Protein AF-A0A9J5WBB0-F1 (afdb_monomer)

Secondary structure (DSSP, 8-state):
---SSSSHHHHHHHHHHHHHHHHHHHHHHHHHHHHHHHHHHHHHHHHHHTTS-HHHHHHHHHHHHHHT-SS-EEETTEEEPPSS-HHHHHHHHHHHHHTT---TTSPPPPPPP------HHHHHHHHHHHHHHHHHHTHHHHHHHHHHHHHHHHHHHHHHHHHHHTT-

Structure (mmCIF, N/CA/C/O backbone):
data_AF-A0A9J5WBB0-F1
#
_entry.id   AF-A0A9J5WBB0-F1
#
loop_
_atom_site.group_PDB
_atom_site.id
_atom_site.type_symbol
_atom_site.label_atom_id
_atom_site.label_alt_id
_atom_site.label_comp_id
_atom_site.label_asym_id
_atom_site.label_entity_id
_atom_site.label_seq_id
_atom_site.pdbx_PDB_ins_code
_atom_site.Cartn_x
_atom_site.Cartn_y
_atom_site.Cartn_z
_atom_site.occupancy
_atom_site.B_iso_or_equiv
_atom_site.auth_seq_id
_atom_site.auth_comp_id
_atom_site.auth_asym_id
_atom_site.auth_atom_id
_atom_site.pdbx_PDB_model_num
ATOM 1 N N . MET A 1 1 ? 24.143 -7.084 103.232 1.00 40.78 1 MET A N 1
ATOM 2 C CA . MET A 1 1 ? 24.051 -7.987 102.066 1.00 40.78 1 MET A CA 1
ATOM 3 C C . MET A 1 1 ? 22.614 -8.486 102.048 1.00 40.78 1 MET A C 1
ATOM 5 O O . MET A 1 1 ? 22.311 -9.379 102.814 1.00 40.78 1 MET A O 1
ATOM 9 N N . ALA A 1 2 ? 21.624 -7.736 101.563 1.00 50.38 2 ALA A N 1
ATOM 10 C CA . ALA A 1 2 ? 21.402 -7.183 100.223 1.00 50.38 2 ALA A CA 1
ATOM 11 C C . ALA A 1 2 ? 21.267 -8.284 99.162 1.00 50.38 2 ALA A C 1
ATOM 13 O O . ALA A 1 2 ? 22.219 -9.032 98.970 1.00 50.38 2 ALA A O 1
ATOM 14 N N . TYR A 1 3 ? 20.120 -8.248 98.472 1.00 52.31 3 TYR A N 1
ATOM 15 C CA . TYR A 1 3 ? 19.631 -9.114 97.392 1.00 52.31 3 TYR A CA 1
ATOM 16 C C . TYR A 1 3 ? 18.938 -10.409 97.826 1.00 52.31 3 TYR A C 1
ATOM 18 O O . TYR A 1 3 ? 19.418 -11.065 98.732 1.00 52.31 3 TYR A O 1
ATOM 26 N N . GLU A 1 4 ? 17.849 -10.755 97.121 1.00 50.66 4 GLU A N 1
ATOM 27 C CA . GLU A 1 4 ? 17.021 -11.982 97.226 1.00 50.66 4 GLU A CA 1
ATOM 28 C C . GLU A 1 4 ? 15.660 -11.826 97.949 1.00 50.66 4 GLU A C 1
ATOM 30 O O . GLU A 1 4 ? 15.289 -12.661 98.758 1.00 50.66 4 GLU A O 1
ATOM 35 N N . ASP A 1 5 ? 14.870 -10.788 97.639 1.00 51.25 5 ASP A N 1
ATOM 36 C CA . ASP A 1 5 ? 13.394 -10.882 97.801 1.00 51.25 5 ASP A CA 1
ATOM 37 C C . ASP A 1 5 ? 12.595 -10.057 96.764 1.00 51.25 5 ASP A C 1
ATOM 39 O O . ASP A 1 5 ? 11.374 -9.922 96.820 1.00 51.25 5 ASP A O 1
ATOM 43 N N . SER A 1 6 ? 13.276 -9.514 95.750 1.00 54.47 6 SER A N 1
ATOM 44 C CA . SER A 1 6 ? 12.696 -8.641 94.719 1.00 54.47 6 SER A CA 1
ATOM 45 C C . SER A 1 6 ? 12.310 -9.362 93.418 1.00 54.47 6 SER A C 1
ATOM 47 O O . SER A 1 6 ? 12.006 -8.704 92.435 1.00 54.47 6 SER A O 1
ATOM 49 N N . TYR A 1 7 ? 12.308 -10.701 93.376 1.00 53.53 7 TYR A N 1
ATOM 50 C CA . TYR A 1 7 ? 12.132 -11.466 92.124 1.00 53.53 7 TYR A CA 1
ATOM 51 C C . TYR A 1 7 ? 10.767 -12.154 91.946 1.00 53.53 7 TYR A C 1
ATOM 53 O O . TYR A 1 7 ? 10.497 -12.705 90.878 1.00 53.53 7 TYR A O 1
ATOM 61 N N . SER A 1 8 ? 9.888 -12.143 92.954 1.00 56.94 8 SER A N 1
ATOM 62 C CA . SER A 1 8 ? 8.595 -12.849 92.881 1.00 56.94 8 SER A CA 1
ATOM 63 C C . SER A 1 8 ? 7.512 -12.025 92.172 1.00 56.94 8 SER A C 1
ATOM 65 O O . SER A 1 8 ? 6.864 -12.509 91.243 1.00 56.94 8 SER A O 1
ATOM 67 N N . VAL A 1 9 ? 7.357 -10.751 92.544 1.00 59.22 9 VAL A N 1
ATOM 68 C CA . VAL A 1 9 ? 6.294 -9.870 92.022 1.00 59.22 9 VAL A CA 1
ATOM 69 C C . VAL A 1 9 ? 6.548 -9.486 90.560 1.00 59.22 9 VAL A C 1
ATOM 71 O O . VAL A 1 9 ? 5.626 -9.524 89.744 1.00 59.22 9 VAL A O 1
ATOM 74 N N . ASP A 1 10 ? 7.807 -9.239 90.194 1.00 59.84 10 ASP A N 1
ATOM 75 C CA . ASP A 1 10 ? 8.189 -8.918 88.816 1.00 59.84 10 ASP A CA 1
ATOM 76 C C . ASP A 1 10 ? 7.880 -10.075 87.857 1.00 59.84 10 ASP A C 1
ATOM 78 O O . ASP A 1 10 ? 7.379 -9.856 86.755 1.00 59.84 10 ASP A O 1
ATOM 82 N N . ARG A 1 11 ? 8.069 -11.330 88.284 1.00 64.19 11 ARG A N 1
ATOM 83 C CA . ARG A 1 11 ? 7.803 -12.509 87.445 1.00 64.19 11 ARG A CA 1
ATOM 84 C C . ARG A 1 11 ? 6.317 -12.661 87.107 1.00 64.19 11 ARG A C 1
ATOM 86 O O . ARG A 1 11 ? 5.989 -12.989 85.968 1.00 64.19 11 ARG A O 1
ATOM 93 N N . TYR A 1 12 ? 5.420 -12.376 88.054 1.00 69.88 12 TYR A N 1
ATOM 94 C CA . TYR A 1 12 ? 3.973 -12.373 87.807 1.00 69.88 12 TYR A CA 1
ATOM 95 C C . TYR A 1 12 ? 3.540 -11.227 86.888 1.00 69.88 12 TYR A C 1
ATOM 97 O O . TYR A 1 12 ? 2.692 -11.433 86.019 1.00 69.88 12 TYR A O 1
ATOM 105 N N . ILE A 1 13 ? 4.158 -10.051 87.024 1.00 75.69 13 ILE A N 1
ATOM 106 C CA . ILE A 1 13 ? 3.906 -8.906 86.140 1.00 75.69 13 ILE A CA 1
ATOM 107 C C . ILE A 1 13 ? 4.356 -9.226 84.708 1.00 75.69 13 ILE A C 1
ATOM 109 O O . ILE A 1 13 ? 3.591 -9.014 83.768 1.00 75.69 13 ILE A O 1
ATOM 113 N N . TYR A 1 14 ? 5.537 -9.825 84.520 1.00 73.25 14 TYR A N 1
ATOM 114 C CA . TYR A 1 14 ? 6.003 -10.245 83.193 1.00 73.25 14 TYR A CA 1
ATOM 115 C C . TYR A 1 14 ? 5.107 -11.320 82.560 1.00 73.25 14 TYR A C 1
ATOM 117 O O . TYR A 1 14 ? 4.833 -11.245 81.363 1.00 73.25 14 TYR A O 1
ATOM 125 N N . ILE A 1 15 ? 4.597 -12.282 83.338 1.00 79.62 15 ILE A N 1
ATOM 126 C CA . ILE A 1 15 ? 3.661 -13.307 82.839 1.00 79.62 15 ILE A CA 1
ATOM 127 C C . ILE A 1 15 ? 2.321 -12.677 82.427 1.00 79.62 15 ILE A C 1
ATOM 129 O O . ILE A 1 15 ? 1.797 -13.014 81.366 1.00 79.62 15 ILE A O 1
ATOM 133 N N . LEU A 1 16 ? 1.788 -11.730 83.206 1.00 78.56 16 LEU A N 1
ATOM 134 C CA . LEU A 1 16 ? 0.564 -10.996 82.861 1.00 78.56 16 LEU A CA 1
ATOM 135 C C . LEU A 1 16 ? 0.735 -10.129 81.608 1.00 78.56 16 LEU A C 1
ATOM 137 O O . LEU A 1 16 ? -0.153 -10.109 80.756 1.00 78.56 16 LEU A O 1
ATOM 141 N N . ILE A 1 17 ? 1.879 -9.454 81.458 1.00 79.31 17 ILE A N 1
ATOM 142 C CA . ILE A 1 17 ? 2.190 -8.656 80.264 1.00 79.31 17 ILE A CA 1
ATOM 143 C C . ILE A 1 17 ? 2.332 -9.560 79.034 1.00 79.31 17 ILE A C 1
ATOM 145 O O . ILE A 1 17 ? 1.748 -9.260 77.994 1.00 79.31 17 ILE A O 1
ATOM 149 N N . LEU A 1 18 ? 3.035 -10.692 79.145 1.00 77.94 18 LEU A N 1
ATOM 150 C CA . LEU A 1 18 ? 3.156 -11.673 78.060 1.00 77.94 18 LEU A CA 1
ATOM 151 C C . LEU A 1 18 ? 1.803 -12.295 77.691 1.00 77.94 18 LEU A C 1
ATOM 153 O O . LEU A 1 18 ? 1.522 -12.500 76.507 1.00 77.94 18 LEU A O 1
ATOM 157 N N . TRP A 1 19 ? 0.934 -12.548 78.672 1.00 83.75 19 TRP A N 1
ATOM 158 C CA . TRP A 1 19 ? -0.423 -13.036 78.432 1.00 83.75 19 TRP A CA 1
ATOM 159 C C . TRP A 1 19 ? -1.297 -11.976 77.744 1.00 83.75 19 TRP A C 1
ATOM 161 O O . TRP A 1 19 ? -1.939 -12.267 76.738 1.00 83.75 19 TRP A O 1
ATOM 171 N N . MET A 1 20 ? -1.251 -10.712 78.183 1.00 80.00 20 MET A N 1
ATOM 172 C CA . MET A 1 20 ? -1.960 -9.624 77.495 1.00 80.00 20 MET A CA 1
ATOM 173 C C . MET A 1 20 ? -1.441 -9.388 76.071 1.00 80.00 20 MET A C 1
ATOM 175 O O . MET A 1 20 ? -2.240 -9.166 75.158 1.00 80.00 20 MET A O 1
ATOM 179 N N . GLN A 1 21 ? -0.126 -9.464 75.849 1.00 74.94 21 GLN A N 1
ATOM 180 C CA . GLN A 1 21 ? 0.463 -9.323 74.514 1.00 74.94 21 GLN A CA 1
ATOM 181 C C . GLN A 1 21 ? 0.056 -10.477 73.592 1.00 74.94 21 GLN A C 1
ATOM 183 O O . GLN A 1 21 ? -0.329 -10.235 72.449 1.00 74.94 21 GLN A O 1
ATOM 188 N N . SER A 1 22 ? 0.065 -11.718 74.083 1.00 77.25 22 SER A N 1
ATOM 189 C CA . SER A 1 22 ? -0.345 -12.881 73.286 1.00 77.25 22 SER A CA 1
ATOM 190 C C . SER A 1 22 ? -1.842 -12.874 72.961 1.00 77.25 22 SER A C 1
ATOM 192 O O . SER A 1 22 ? -2.199 -13.122 71.809 1.00 77.25 22 SER A O 1
ATOM 194 N N . VAL A 1 23 ? -2.714 -12.495 73.903 1.00 81.12 23 VAL A N 1
ATOM 195 C CA . VAL A 1 23 ? -4.161 -12.334 73.651 1.00 81.12 23 VAL A CA 1
ATOM 196 C C . VAL A 1 23 ? -4.435 -11.217 72.636 1.00 81.12 23 VAL A C 1
ATOM 198 O O . VAL A 1 23 ? -5.250 -11.395 71.730 1.00 81.12 23 VAL A O 1
ATOM 201 N N . SER A 1 24 ? -3.719 -10.092 72.729 1.00 77.06 24 SER A N 1
ATOM 202 C CA . SER A 1 24 ? -3.836 -8.980 71.774 1.00 77.06 24 SER A CA 1
ATOM 203 C C . SER A 1 24 ? -3.437 -9.392 70.353 1.00 77.06 24 SER A C 1
ATOM 205 O O . SER A 1 24 ? -4.165 -9.120 69.394 1.00 77.06 24 SER A O 1
ATOM 207 N N . VAL A 1 25 ? -2.329 -10.126 70.205 1.00 74.88 25 VAL A N 1
ATOM 208 C CA . VAL A 1 25 ? -1.880 -10.647 68.904 1.00 74.88 25 VAL A CA 1
ATOM 209 C C . VAL A 1 25 ? -2.906 -11.624 68.323 1.00 74.88 25 VAL A C 1
ATOM 211 O O . VAL A 1 25 ? -3.277 -11.494 67.156 1.00 74.88 25 VAL A O 1
ATOM 214 N N . LEU A 1 26 ? -3.438 -12.539 69.137 1.00 75.44 26 LEU A N 1
ATOM 215 C CA . LEU A 1 26 ? -4.462 -13.502 68.717 1.00 75.44 26 LEU A CA 1
ATOM 216 C C . LEU A 1 26 ? -5.740 -12.807 68.230 1.00 75.44 26 LEU A C 1
ATOM 218 O O . LEU A 1 26 ? -6.266 -13.139 67.165 1.00 75.44 26 LEU A O 1
ATOM 222 N N . TYR A 1 27 ? -6.204 -11.794 68.964 1.00 74.62 27 TYR A N 1
ATOM 223 C CA . TYR A 1 27 ? -7.381 -11.017 68.585 1.00 74.62 27 TYR A CA 1
ATOM 224 C C . TYR A 1 27 ? -7.159 -10.240 67.279 1.00 74.62 27 TYR A C 1
ATOM 226 O O . TYR A 1 27 ? -8.028 -10.210 66.403 1.00 74.62 27 TYR A O 1
ATOM 234 N N . CYS A 1 28 ? -5.966 -9.669 67.100 1.00 62.44 28 CYS A N 1
ATOM 235 C CA . CYS A 1 28 ? -5.598 -8.951 65.884 1.00 62.44 28 CYS A CA 1
ATOM 236 C C . CYS A 1 28 ? -5.550 -9.888 64.661 1.00 62.44 28 CYS A C 1
ATOM 238 O O . CYS A 1 28 ? -6.066 -9.544 63.592 1.00 62.44 28 CYS A O 1
ATOM 240 N N . CYS A 1 29 ? -5.028 -11.109 64.825 1.00 61.69 29 CYS A N 1
ATOM 241 C CA . CYS A 1 29 ? -5.006 -12.132 63.776 1.00 61.69 29 CYS A CA 1
ATOM 242 C C . CYS A 1 29 ? -6.417 -12.590 63.368 1.00 61.69 29 CYS A C 1
ATOM 244 O O . CYS A 1 29 ? -6.719 -12.655 62.173 1.00 61.69 29 CYS A O 1
ATOM 246 N N . ILE A 1 30 ? -7.307 -12.846 64.332 1.00 70.62 30 ILE A N 1
ATOM 247 C CA . ILE A 1 30 ? -8.696 -13.258 64.058 1.00 70.62 30 ILE A CA 1
ATOM 248 C C . ILE A 1 30 ? -9.470 -12.129 63.354 1.00 70.62 30 ILE A C 1
ATOM 250 O O . ILE A 1 30 ? -10.163 -12.364 62.359 1.00 70.62 30 ILE A O 1
ATOM 254 N N . ALA A 1 31 ? -9.306 -10.880 63.801 1.00 68.88 31 ALA A N 1
ATOM 255 C CA . ALA A 1 31 ? -9.955 -9.722 63.186 1.00 68.88 31 ALA A CA 1
ATOM 256 C C . ALA A 1 31 ? -9.455 -9.440 61.754 1.00 68.88 31 ALA A C 1
ATOM 258 O O . ALA A 1 31 ? -10.224 -8.982 60.899 1.00 68.88 31 ALA A O 1
ATOM 259 N N . ALA A 1 32 ? -8.177 -9.707 61.469 1.00 64.56 32 ALA A N 1
ATOM 260 C CA . ALA A 1 32 ? -7.624 -9.618 60.119 1.00 64.56 32 ALA A CA 1
ATOM 261 C C . ALA A 1 32 ? -8.199 -10.710 59.199 1.00 64.56 32 ALA A C 1
ATOM 263 O O . ALA A 1 32 ? -8.622 -10.405 58.080 1.00 64.56 32 ALA A O 1
ATOM 264 N N . ALA A 1 33 ? -8.303 -11.952 59.684 1.00 63.78 33 ALA A N 1
ATOM 265 C CA . ALA A 1 33 ? -8.882 -13.066 58.934 1.00 63.78 33 ALA A CA 1
ATOM 266 C C . ALA A 1 33 ? -10.356 -12.818 58.556 1.00 63.78 33 ALA A C 1
ATOM 268 O O . ALA A 1 33 ? -10.730 -12.984 57.392 1.00 63.78 33 ALA A O 1
ATOM 269 N N . GLY A 1 34 ? -11.178 -12.320 59.489 1.00 64.44 34 GLY A N 1
ATOM 270 C CA . GLY A 1 34 ? -12.586 -11.991 59.222 1.00 64.44 34 GLY A CA 1
ATOM 271 C C . GLY A 1 34 ? -12.769 -10.900 58.155 1.00 64.44 34 GLY A C 1
ATOM 272 O O . GLY A 1 34 ? -13.637 -11.008 57.284 1.00 64.44 34 GLY A O 1
ATOM 273 N N . ARG A 1 35 ? -11.903 -9.874 58.148 1.00 63.41 35 ARG A N 1
ATOM 274 C CA . ARG A 1 35 ? -11.907 -8.821 57.112 1.00 63.41 35 ARG A CA 1
ATOM 275 C C . ARG A 1 35 ? -11.527 -9.351 55.729 1.00 63.41 35 ARG A C 1
ATOM 277 O O . ARG A 1 35 ? -12.109 -8.912 54.736 1.00 63.41 35 ARG A O 1
ATOM 2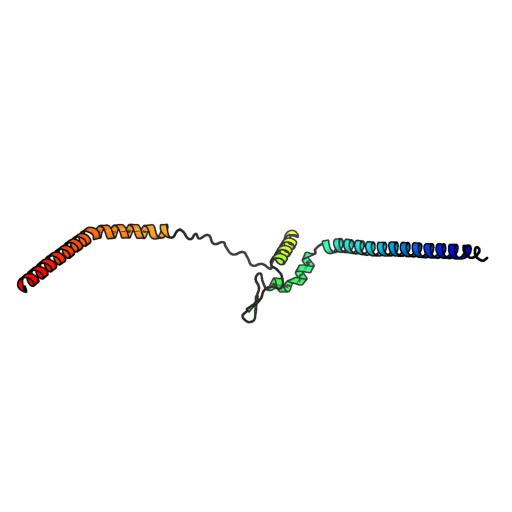84 N N . MET A 1 36 ? -10.571 -10.273 55.652 1.00 65.00 36 MET A N 1
ATOM 285 C CA . MET A 1 36 ? -10.149 -10.882 54.386 1.00 65.00 36 MET A CA 1
ATOM 286 C C . MET A 1 36 ? -11.221 -11.823 53.825 1.00 65.00 36 MET A C 1
ATOM 288 O O . MET A 1 36 ? -11.539 -11.744 52.638 1.00 65.00 36 MET A O 1
ATOM 292 N N . ALA A 1 37 ? -11.862 -12.624 54.680 1.00 63.56 37 ALA A N 1
ATOM 293 C CA . ALA A 1 37 ? -12.972 -13.491 54.288 1.00 63.56 37 ALA A CA 1
ATOM 294 C C . ALA A 1 37 ? -14.186 -12.688 53.782 1.00 63.56 37 ALA A C 1
ATOM 296 O O . ALA A 1 37 ? -14.734 -12.990 52.723 1.00 63.56 37 ALA A O 1
ATOM 297 N N . GLY A 1 38 ? -14.562 -11.600 54.466 1.00 62.22 38 GLY A N 1
ATOM 298 C CA . GLY A 1 38 ? -15.670 -10.738 54.036 1.00 62.22 38 GLY A CA 1
ATOM 299 C C . GLY A 1 38 ? -15.435 -10.045 52.686 1.00 62.22 38 GLY A C 1
ATOM 300 O O . GLY A 1 38 ? -16.382 -9.837 51.925 1.00 62.22 38 GLY A O 1
ATOM 301 N N . LYS A 1 39 ? -14.179 -9.718 52.349 1.00 67.75 39 LYS A N 1
ATOM 302 C CA . LYS A 1 39 ? -13.811 -9.203 51.017 1.00 67.75 39 LYS A CA 1
ATOM 303 C C . LYS A 1 39 ? -13.913 -10.287 49.942 1.00 67.75 39 LYS A C 1
ATOM 305 O O . LYS A 1 39 ? -14.452 -10.004 48.876 1.00 67.75 39 LYS A O 1
ATOM 310 N N . ALA A 1 40 ? -13.467 -11.508 50.239 1.00 65.88 40 ALA A N 1
ATOM 311 C CA . ALA A 1 40 ? -13.530 -12.636 49.310 1.00 65.88 40 ALA A CA 1
ATOM 312 C C . ALA A 1 40 ? -14.978 -13.042 48.977 1.00 65.88 40 ALA A C 1
ATOM 314 O O . ALA A 1 40 ? -15.322 -13.233 47.811 1.00 65.88 40 ALA A O 1
ATOM 315 N N . VAL A 1 41 ? -15.864 -13.091 49.976 1.00 64.00 41 VAL A N 1
ATOM 316 C CA . VAL A 1 41 ? -17.286 -13.413 49.759 1.00 64.00 41 VAL A CA 1
ATOM 317 C C . VAL A 1 41 ? -17.975 -12.331 48.921 1.00 64.00 41 VAL A C 1
ATOM 319 O O . VAL A 1 41 ? -18.709 -12.650 47.989 1.00 64.00 41 VAL A O 1
ATOM 322 N N . LYS A 1 42 ? -17.683 -11.047 49.174 1.00 62.53 42 LYS A N 1
ATOM 323 C CA . LYS A 1 42 ? -18.206 -9.940 48.355 1.00 62.53 42 LYS A CA 1
ATOM 324 C C . LYS A 1 42 ? -17.691 -9.977 46.914 1.00 62.53 42 LYS A C 1
ATOM 326 O O . LYS A 1 42 ? -18.470 -9.702 46.006 1.00 62.53 42 LYS A O 1
ATOM 331 N N . SER A 1 43 ? -16.425 -10.334 46.682 1.00 64.94 43 SER A N 1
ATOM 332 C CA . SER A 1 43 ? -15.898 -10.478 45.317 1.00 64.94 43 SER A CA 1
ATOM 333 C C . SER A 1 43 ? -16.514 -11.659 44.572 1.00 64.94 43 SER A C 1
ATOM 335 O O . SER A 1 43 ? -16.782 -11.537 43.383 1.00 64.94 43 SER A O 1
ATOM 337 N N . VAL A 1 44 ? -16.790 -12.771 45.259 1.00 62.22 44 VAL A N 1
ATOM 338 C CA . VAL A 1 44 ? -17.445 -13.939 44.652 1.00 62.22 44 VAL A CA 1
ATOM 339 C C . VAL A 1 44 ? -18.913 -13.641 44.344 1.00 62.22 44 VAL A C 1
ATOM 341 O O . VAL A 1 44 ? -19.358 -13.898 43.233 1.00 62.22 44 VAL A O 1
ATOM 344 N N . ALA A 1 45 ? -19.654 -13.018 45.264 1.00 60.31 45 ALA A N 1
ATOM 345 C CA . ALA A 1 45 ? -21.042 -12.619 45.018 1.00 60.31 45 ALA A CA 1
ATOM 346 C C . ALA A 1 45 ? -21.161 -11.604 43.867 1.00 60.31 45 ALA A C 1
AT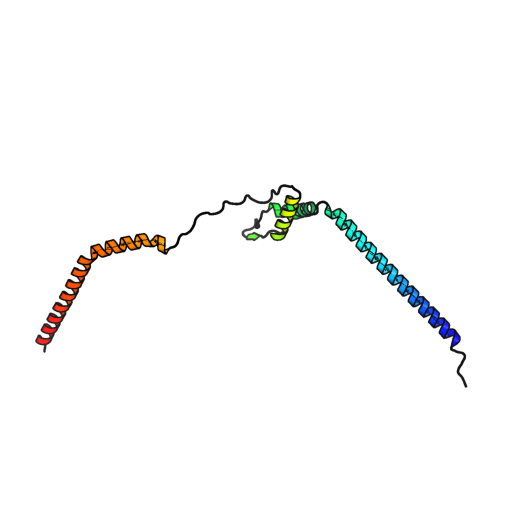OM 348 O O . ALA A 1 45 ? -22.048 -11.718 43.023 1.00 60.31 45 ALA A O 1
ATOM 349 N N . LYS A 1 46 ? -20.223 -10.651 43.790 1.00 60.31 46 LYS A N 1
ATOM 350 C CA . LYS A 1 46 ? -20.127 -9.709 42.673 1.00 60.31 46 LYS A CA 1
ATOM 351 C C . LYS A 1 46 ? -19.814 -10.423 41.354 1.00 60.31 46 LYS A C 1
ATOM 353 O O . LYS A 1 46 ? -20.484 -10.166 40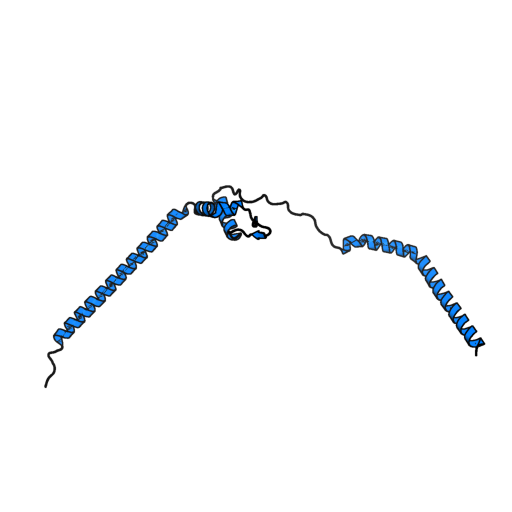.362 1.00 60.31 46 LYS A O 1
ATOM 358 N N . ALA A 1 47 ? -18.885 -11.378 41.368 1.00 60.16 47 ALA A N 1
ATOM 359 C CA . ALA A 1 47 ? -18.541 -12.175 40.195 1.00 60.16 47 ALA A CA 1
ATOM 360 C C . ALA A 1 47 ? -19.697 -13.056 39.697 1.00 60.16 47 ALA A C 1
ATOM 362 O O . ALA A 1 47 ? -19.786 -13.271 38.498 1.00 60.16 47 ALA A O 1
ATOM 363 N N . VAL A 1 48 ? -20.579 -13.542 40.578 1.00 58.34 48 VAL A N 1
ATOM 364 C CA . VAL A 1 48 ? -21.755 -14.349 40.199 1.00 58.34 48 VAL A CA 1
ATOM 365 C C . VAL A 1 48 ? -22.898 -13.472 39.664 1.00 58.34 48 VAL A C 1
ATOM 367 O O . VAL A 1 48 ? -23.564 -13.866 38.712 1.00 58.34 48 VAL A O 1
ATOM 370 N N . GLY A 1 49 ? -23.102 -12.269 40.215 1.00 56.25 49 GLY A N 1
ATOM 371 C CA . GLY A 1 49 ? -24.140 -11.330 39.760 1.00 56.25 49 GLY A CA 1
ATOM 372 C C . GLY A 1 49 ? -23.797 -10.572 38.469 1.00 56.25 49 GLY A C 1
ATOM 373 O O . GLY A 1 49 ? -24.651 -10.430 37.599 1.00 56.25 49 GLY A O 1
ATOM 374 N N . GLU A 1 50 ? -22.542 -10.136 38.298 1.00 52.00 50 GLU A N 1
ATOM 375 C CA . GLU A 1 50 ? -22.054 -9.490 37.060 1.00 52.00 50 GLU A CA 1
ATOM 376 C C . GLU A 1 50 ? -21.870 -10.488 35.902 1.00 52.00 50 GLU A C 1
ATOM 378 O O . GLU A 1 50 ? -21.678 -10.077 34.757 1.00 52.00 50 GLU A O 1
ATOM 383 N N . TYR A 1 51 ? -21.931 -11.798 36.170 1.00 50.78 51 TYR A N 1
ATOM 384 C CA . TYR A 1 51 ? -21.685 -12.826 35.157 1.00 50.78 51 TYR A CA 1
ATOM 385 C C . TYR A 1 51 ? -22.796 -12.937 34.119 1.00 50.78 51 TYR A C 1
ATOM 387 O O . TYR A 1 51 ? -22.538 -13.416 33.015 1.00 50.78 51 TYR A O 1
ATOM 395 N N . GLN A 1 52 ? -24.021 -12.520 34.455 1.00 60.81 52 GLN A N 1
ATOM 396 C CA . GLN A 1 52 ? -25.164 -12.886 33.631 1.00 60.81 52 GLN A CA 1
ATOM 397 C C . GLN A 1 52 ? -25.083 -12.239 32.243 1.00 60.81 52 GLN A C 1
ATOM 399 O O . GLN A 1 52 ? -25.242 -12.970 31.275 1.00 60.81 52 GLN A O 1
ATOM 404 N N . TYR A 1 53 ? -24.737 -10.944 32.119 1.00 61.12 53 TYR A N 1
ATOM 405 C CA . TYR A 1 53 ? -24.485 -10.287 30.819 1.00 61.12 53 TYR A CA 1
ATOM 406 C C . TYR A 1 53 ? -23.569 -9.042 30.911 1.00 61.12 53 TYR A C 1
ATOM 408 O O . TYR A 1 53 ? -24.004 -7.920 30.634 1.00 61.12 53 TYR A O 1
ATOM 416 N N . PRO A 1 54 ? -22.265 -9.203 31.204 1.00 76.69 54 PRO A N 1
ATOM 417 C CA . PRO A 1 54 ? -21.325 -8.085 31.371 1.00 76.69 54 PRO A CA 1
ATOM 418 C C . PRO A 1 54 ? -21.129 -7.230 30.104 1.00 76.69 54 PRO A C 1
ATOM 420 O O . PRO A 1 54 ? -20.558 -6.143 30.161 1.00 76.69 54 PRO A O 1
ATOM 423 N N . TRP A 1 55 ? -21.583 -7.697 28.939 1.00 84.38 55 TRP A N 1
ATOM 424 C CA . TRP A 1 55 ? -21.522 -6.944 27.688 1.00 84.38 55 TRP A CA 1
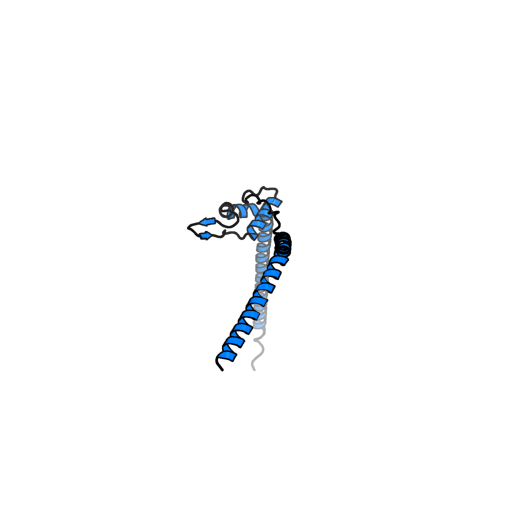ATOM 425 C C . TRP A 1 55 ? -22.603 -5.862 27.574 1.00 84.38 55 TRP A C 1
ATOM 427 O O . TRP A 1 55 ? -22.381 -4.887 26.861 1.00 84.38 55 TRP A O 1
ATOM 437 N N . GLN A 1 56 ? -23.738 -5.985 28.276 1.00 85.12 56 GLN A N 1
ATOM 438 C CA . GLN A 1 56 ? -24.824 -4.996 28.221 1.00 85.12 56 GLN A CA 1
ATOM 439 C C . GLN A 1 56 ? -24.383 -3.657 28.817 1.00 85.12 56 GLN A C 1
ATOM 441 O O . GLN A 1 56 ? -24.536 -2.611 28.190 1.00 85.12 56 GLN A O 1
ATOM 446 N N . GLU A 1 57 ? -23.739 -3.689 29.983 1.00 87.12 57 GLU A N 1
ATOM 447 C CA . GLU A 1 57 ? -23.198 -2.492 30.634 1.00 87.12 57 GLU A CA 1
ATOM 448 C C . GLU A 1 57 ? -22.098 -1.837 29.793 1.00 87.12 57 GLU A C 1
ATOM 450 O O . GLU A 1 57 ? -22.070 -0.617 29.612 1.00 87.12 57 GLU A O 1
ATOM 455 N N . LYS A 1 58 ? -21.210 -2.657 29.216 1.00 88.69 58 LYS A N 1
ATOM 456 C CA . LYS A 1 58 ? -20.161 -2.173 28.315 1.00 88.69 58 LYS A CA 1
ATOM 457 C C . LYS A 1 58 ? -20.763 -1.549 27.052 1.00 88.69 58 LYS A C 1
ATOM 459 O O . LYS A 1 58 ? -20.274 -0.512 26.617 1.00 88.69 58 LYS A O 1
ATOM 464 N N . LEU A 1 59 ? -21.820 -2.131 26.480 1.00 88.19 59 LEU A N 1
ATOM 465 C CA . LEU A 1 59 ? -22.523 -1.557 25.329 1.00 88.19 59 LEU A CA 1
ATOM 466 C C . LEU A 1 59 ? -23.141 -0.204 25.664 1.00 88.19 59 LEU A C 1
ATOM 468 O O . LEU A 1 59 ? -22.980 0.723 24.879 1.00 88.19 59 LEU A O 1
ATOM 472 N N . VAL A 1 60 ? -23.802 -0.067 26.816 1.00 89.75 60 VAL A N 1
ATOM 473 C CA . VAL A 1 60 ? -24.391 1.213 27.242 1.00 89.75 60 VAL A CA 1
ATOM 474 C C . VAL A 1 60 ? -23.304 2.272 27.411 1.00 89.75 60 VAL A C 1
ATOM 476 O O . VAL A 1 60 ? -23.434 3.366 26.869 1.00 89.75 60 VAL A O 1
ATOM 479 N N . LYS A 1 61 ? -22.194 1.930 28.076 1.00 90.31 61 LYS A N 1
ATOM 480 C CA . LYS A 1 61 ? -21.054 2.838 28.279 1.00 90.31 61 LYS A CA 1
ATOM 481 C C . LYS A 1 61 ? -20.462 3.359 26.969 1.00 90.31 61 LYS A C 1
ATOM 483 O O . LYS A 1 61 ? -19.994 4.490 26.902 1.00 90.31 61 LYS A O 1
ATOM 488 N N . TYR A 1 62 ? -20.422 2.504 25.955 1.00 90.12 62 TYR A N 1
ATOM 489 C CA . TYR A 1 62 ? -19.699 2.752 24.715 1.00 90.12 62 TYR A CA 1
ATOM 490 C C . TYR A 1 62 ? -20.601 3.045 23.517 1.00 90.12 62 TYR A C 1
ATOM 492 O O . TYR A 1 62 ? -20.090 3.219 22.413 1.00 90.12 62 TYR A O 1
ATOM 500 N N . LYS A 1 63 ? -21.920 3.111 23.718 1.00 89.31 63 LYS A N 1
ATOM 501 C CA . LYS A 1 63 ? -22.929 3.275 22.665 1.00 89.31 63 LYS A CA 1
ATOM 502 C C . LYS A 1 63 ? -22.632 4.465 21.754 1.00 89.31 63 LYS A C 1
ATOM 504 O O . LYS A 1 63 ? -22.651 4.319 20.533 1.00 89.31 63 LYS A O 1
ATOM 509 N N . ASP A 1 64 ? -22.301 5.608 22.347 1.00 90.38 64 ASP A N 1
ATOM 510 C CA . ASP A 1 64 ? -22.058 6.845 21.606 1.00 90.38 64 ASP A CA 1
ATOM 511 C C . ASP A 1 64 ? -20.801 6.722 20.738 1.00 90.38 64 ASP A C 1
ATOM 513 O O . ASP A 1 64 ? -20.822 7.046 19.557 1.00 90.38 64 ASP A O 1
ATOM 517 N N . GLU A 1 65 ? -19.722 6.153 21.275 1.00 89.12 65 GLU A N 1
ATOM 518 C CA . GLU A 1 65 ? -18.490 5.873 20.527 1.00 89.12 65 GLU A CA 1
ATOM 519 C C . GLU A 1 65 ? -18.699 4.828 19.421 1.00 89.12 65 GLU A C 1
ATOM 521 O O . GLU A 1 65 ? -18.211 4.997 18.308 1.00 89.12 65 GLU A O 1
ATOM 526 N N . LEU A 1 66 ? -19.465 3.767 19.693 1.00 89.50 66 LEU A N 1
ATOM 527 C CA . LEU A 1 66 ? -19.810 2.733 18.711 1.00 89.50 66 LEU A CA 1
ATOM 528 C C . LEU A 1 66 ? -20.598 3.310 17.528 1.00 89.50 66 LEU A C 1
ATOM 530 O O . LEU A 1 66 ? -20.441 2.835 16.404 1.00 89.50 66 LEU A O 1
ATOM 534 N N . SER A 1 67 ? -21.400 4.348 17.773 1.00 87.50 67 SER A N 1
ATOM 535 C CA . SER A 1 67 ? -22.201 5.017 16.745 1.00 87.50 67 SER A CA 1
ATOM 536 C C . SER A 1 67 ? -21.374 5.902 15.799 1.00 87.50 67 SER A C 1
ATOM 538 O O . SER A 1 67 ? -21.741 6.064 14.638 1.00 87.50 67 SER A O 1
ATOM 540 N N . LYS A 1 68 ? -20.219 6.414 16.254 1.00 88.62 68 LYS A N 1
ATOM 541 C CA . LYS A 1 68 ? -19.304 7.258 15.460 1.00 88.62 68 LYS A CA 1
ATOM 542 C C . LYS A 1 68 ? -18.578 6.485 14.350 1.00 88.62 68 LYS A C 1
ATOM 544 O O . LYS A 1 68 ? -18.000 7.101 13.457 1.00 88.62 68 LYS A O 1
ATOM 549 N N . GLY A 1 69 ? -18.593 5.148 14.394 1.00 86.56 69 GLY A N 1
ATOM 550 C CA . GLY A 1 69 ? -18.034 4.267 13.366 1.00 86.56 69 GLY A CA 1
ATOM 551 C C . GLY A 1 69 ? -16.932 3.324 13.865 1.00 86.56 69 GLY A C 1
ATOM 552 O O . GLY A 1 69 ? -16.812 3.021 15.050 1.00 86.56 69 GLY A O 1
ATOM 553 N N . VAL A 1 70 ? -16.129 2.798 12.930 1.00 85.88 70 VAL A N 1
ATOM 554 C CA . VAL A 1 70 ? -15.107 1.761 13.208 1.00 85.88 70 VAL A CA 1
ATOM 555 C C . VAL A 1 70 ? -13.692 2.335 13.317 1.00 85.88 70 VAL A C 1
ATOM 557 O O . VAL A 1 70 ? -12.878 1.816 14.077 1.00 85.88 70 VAL A O 1
ATOM 560 N N . TRP A 1 71 ? -13.370 3.368 12.536 1.00 83.81 71 TRP A N 1
ATOM 561 C CA . TRP A 1 71 ? -11.990 3.853 12.362 1.00 83.81 71 TRP A CA 1
ATOM 562 C C . TRP A 1 71 ? -11.715 5.213 13.006 1.00 83.81 71 TRP A C 1
ATOM 564 O O . TRP A 1 71 ? -10.563 5.639 13.073 1.00 83.81 71 TRP A O 1
ATOM 574 N N . GLY A 1 72 ? -12.756 5.888 13.482 1.00 88.06 72 GLY A N 1
ATOM 575 C CA . GLY A 1 72 ? -12.699 7.283 13.887 1.00 88.06 72 GLY A CA 1
ATOM 576 C C . GLY A 1 72 ? -13.755 8.095 13.164 1.00 88.06 72 GLY A C 1
ATOM 577 O O . GLY A 1 72 ? -14.537 7.562 12.373 1.00 88.06 72 GLY A O 1
ATOM 578 N N . TYR A 1 73 ? -13.747 9.384 13.451 1.00 89.56 73 TYR A N 1
ATOM 579 C CA . TYR A 1 73 ? -14.665 10.339 12.863 1.00 89.56 73 TYR A CA 1
ATOM 580 C C . TYR A 1 73 ? -13.896 11.579 12.405 1.00 89.56 73 TYR A C 1
ATOM 582 O O . TYR A 1 73 ? -12.803 11.889 12.893 1.00 89.56 73 TYR A O 1
ATOM 590 N N . TRP A 1 74 ? -14.471 12.276 11.430 1.00 89.25 74 TRP A N 1
ATOM 591 C CA . TRP A 1 74 ? -13.942 13.542 10.949 1.00 89.25 74 TRP A CA 1
ATOM 592 C C . TRP A 1 74 ? -14.570 14.678 11.749 1.00 89.25 74 TRP A C 1
ATOM 594 O O . TRP A 1 74 ? -15.775 14.894 11.664 1.00 89.25 74 TRP A O 1
ATOM 604 N N . GLU A 1 75 ? -13.764 15.412 12.508 1.00 88.44 75 GLU A N 1
ATOM 605 C CA . GLU A 1 75 ? -14.207 16.618 13.209 1.00 88.44 75 GLU A CA 1
ATOM 606 C C . GLU A 1 75 ? -13.179 17.728 13.000 1.00 88.44 75 GLU A C 1
ATOM 608 O O . GLU A 1 75 ? -11.976 17.519 13.161 1.00 88.44 75 GLU A O 1
ATOM 613 N N . LEU A 1 76 ? -13.663 18.923 12.640 1.00 89.69 76 LEU A N 1
ATOM 614 C CA . LEU A 1 76 ? -12.863 20.154 12.560 1.00 89.69 76 LEU A CA 1
ATOM 615 C C . LEU A 1 76 ? -11.579 20.019 11.713 1.00 89.69 76 LEU A C 1
ATOM 617 O O . LEU A 1 76 ? -10.532 20.562 12.055 1.00 89.69 76 LEU A O 1
ATOM 621 N N . GLY A 1 77 ? -11.656 19.277 10.604 1.00 92.56 77 GLY A N 1
ATOM 622 C CA . GLY A 1 77 ? -10.541 19.104 9.665 1.00 92.56 77 GLY A CA 1
ATOM 623 C C . GLY A 1 77 ? -9.465 18.112 10.111 1.00 92.56 77 GLY A C 1
ATOM 624 O O . GLY A 1 77 ? -8.443 17.990 9.439 1.00 92.56 77 GLY A O 1
ATOM 625 N N . ALA A 1 78 ? -9.683 17.389 11.212 1.00 91.19 78 ALA A N 1
ATOM 626 C CA . ALA A 1 78 ? -8.781 16.352 11.689 1.00 91.19 78 ALA A CA 1
ATOM 627 C C . ALA A 1 78 ? -9.502 15.006 11.829 1.00 91.19 78 ALA A C 1
ATOM 629 O O . ALA A 1 78 ? -10.665 14.925 12.230 1.00 91.19 78 ALA A O 1
ATOM 630 N N . TRP A 1 79 ? -8.770 13.926 11.553 1.00 91.81 79 TRP A N 1
ATOM 631 C CA . TRP A 1 79 ? -9.222 12.580 11.886 1.00 91.81 79 TRP A CA 1
ATOM 632 C C . TRP A 1 79 ? -9.021 12.338 13.385 1.00 91.81 79 TRP A C 1
ATOM 634 O O . TRP A 1 79 ? -7.887 12.358 13.871 1.00 91.81 79 TRP A O 1
ATOM 644 N N . LYS A 1 80 ? -10.108 12.113 14.127 1.00 91.38 80 LYS A N 1
ATOM 645 C CA . LYS A 1 80 ? -10.054 11.785 15.556 1.00 91.38 80 LYS A CA 1
ATOM 646 C C . LYS A 1 80 ? -10.223 10.274 15.752 1.00 91.38 80 LYS A C 1
ATOM 648 O O . LYS A 1 80 ? -11.131 9.684 15.160 1.00 91.38 80 LYS A O 1
ATOM 653 N N . PRO A 1 81 ? -9.365 9.624 16.559 1.00 91.06 81 PRO A N 1
ATOM 654 C CA . PRO A 1 81 ? -9.554 8.223 16.908 1.00 91.06 81 PRO A CA 1
ATOM 655 C C . PRO A 1 81 ? -10.766 8.057 17.833 1.00 91.06 81 PRO A C 1
ATOM 657 O O . PRO A 1 81 ? -11.160 8.984 18.538 1.00 91.06 81 PRO A O 1
ATOM 660 N N . LEU A 1 82 ? -11.325 6.850 17.856 1.00 89.94 82 LEU A N 1
ATOM 661 C CA . LEU A 1 82 ? -12.375 6.468 18.803 1.00 89.94 82 LEU A CA 1
ATOM 662 C C . LEU A 1 82 ? -11.825 6.383 20.231 1.00 89.94 82 LEU A C 1
ATOM 664 O O . LEU A 1 82 ? -10.670 6.007 20.440 1.00 89.94 82 LEU A O 1
ATOM 668 N N . GLY A 1 83 ? -12.686 6.617 21.224 1.00 88.50 83 GLY A N 1
ATOM 669 C CA . GLY A 1 83 ? -12.360 6.418 22.642 1.00 88.50 83 GLY A CA 1
ATOM 670 C C . GLY A 1 83 ? -12.184 4.945 23.048 1.00 88.50 83 GLY A C 1
ATOM 671 O O . GLY A 1 83 ? -11.820 4.647 24.185 1.00 88.50 83 GLY A O 1
ATOM 672 N N . ILE A 1 84 ? -12.438 4.008 22.128 1.00 90.56 84 ILE A N 1
ATOM 673 C CA . ILE A 1 84 ? -12.353 2.561 22.341 1.00 90.56 84 ILE A CA 1
ATOM 674 C C . ILE A 1 84 ? -11.278 1.972 21.441 1.00 90.56 84 ILE A C 1
ATOM 676 O O . ILE A 1 84 ? -11.260 2.195 20.232 1.00 90.56 84 ILE A O 1
ATOM 680 N N . SER A 1 85 ? -10.425 1.123 22.013 1.00 90.62 85 SER A N 1
ATOM 681 C CA . SER A 1 85 ? -9.474 0.354 21.211 1.00 90.62 85 SER A CA 1
ATOM 682 C C . SER A 1 85 ? -10.190 -0.666 20.318 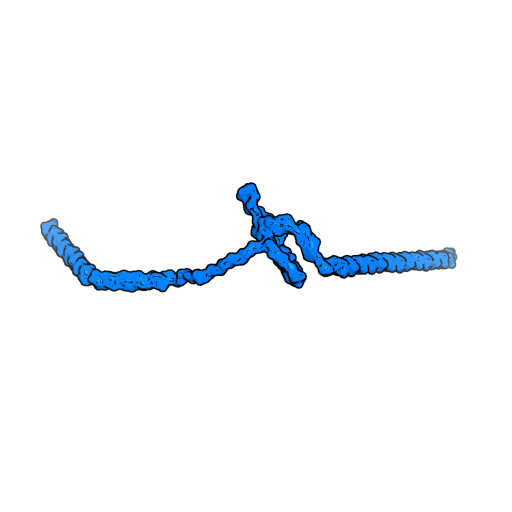1.00 90.62 85 SER A C 1
ATOM 684 O O . SER A 1 85 ? -11.117 -1.359 20.745 1.00 90.62 85 SER A O 1
ATOM 686 N N . ALA A 1 86 ? -9.702 -0.847 19.089 1.00 90.69 86 ALA A N 1
ATOM 687 C CA . ALA A 1 86 ? -10.253 -1.834 18.156 1.00 90.69 86 ALA A CA 1
ATOM 688 C C . ALA A 1 86 ? -10.288 -3.259 18.747 1.00 90.69 86 ALA A C 1
ATOM 690 O O . ALA A 1 86 ? -11.226 -4.018 18.503 1.00 90.69 86 ALA A O 1
ATOM 691 N N . ARG A 1 87 ? -9.306 -3.604 19.594 1.00 91.44 87 ARG A N 1
ATOM 692 C CA . ARG A 1 87 ? -9.273 -4.876 20.328 1.00 91.44 87 ARG A CA 1
ATOM 693 C C . ARG A 1 87 ? -10.443 -5.003 21.302 1.00 91.44 87 ARG A C 1
ATOM 695 O O . ARG A 1 87 ? -11.110 -6.034 21.308 1.00 91.44 87 ARG A O 1
ATOM 702 N N . HIS A 1 88 ? -10.697 -3.977 22.117 1.00 90.94 88 HIS A N 1
ATOM 703 C CA . HIS A 1 88 ? -11.806 -3.997 23.071 1.00 90.94 88 HIS A CA 1
ATOM 704 C C . HIS A 1 88 ? -13.150 -4.114 22.344 1.00 90.94 88 HIS A C 1
ATOM 706 O O . HIS A 1 88 ? -13.974 -4.951 22.698 1.00 90.94 88 HIS A O 1
ATOM 712 N N . ARG A 1 89 ? -13.317 -3.370 21.246 1.00 91.69 89 ARG A N 1
ATOM 713 C CA . ARG A 1 89 ? -14.487 -3.447 20.362 1.00 91.69 89 ARG A CA 1
ATOM 714 C C . ARG A 1 89 ? -14.713 -4.856 19.800 1.00 91.69 89 ARG A C 1
ATOM 716 O O . ARG A 1 89 ? -15.837 -5.343 19.818 1.00 91.69 89 ARG A O 1
ATOM 723 N N . ALA A 1 90 ? -13.659 -5.535 19.343 1.00 92.12 90 ALA A N 1
ATOM 724 C CA . ALA A 1 90 ? -13.755 -6.908 18.843 1.00 92.12 90 ALA A CA 1
ATOM 725 C C . ALA A 1 90 ? -14.127 -7.918 19.944 1.00 92.12 90 ALA A C 1
ATOM 727 O O . ALA A 1 90 ? -14.904 -8.837 19.687 1.00 92.12 90 ALA A O 1
ATOM 728 N N . HIS A 1 91 ? -13.620 -7.738 21.170 1.00 91.94 91 HIS A N 1
ATOM 729 C CA . HIS A 1 91 ? -14.044 -8.543 22.319 1.00 91.94 91 HIS A CA 1
ATOM 730 C C . HIS A 1 91 ? -15.529 -8.336 22.639 1.00 91.94 91 HIS A C 1
ATOM 732 O O . HIS A 1 91 ? -16.241 -9.324 22.783 1.00 91.94 91 HIS A O 1
ATOM 738 N N . LEU A 1 92 ? -16.015 -7.088 22.654 1.00 91.75 92 LEU A N 1
ATOM 739 C CA . LEU A 1 92 ? -17.441 -6.786 22.836 1.00 91.75 92 LEU A CA 1
ATOM 740 C C . LEU A 1 92 ? -18.300 -7.426 21.748 1.00 91.75 92 LEU A C 1
ATOM 742 O O . LEU A 1 92 ? -19.266 -8.114 22.057 1.00 91.75 92 LEU A O 1
ATOM 746 N N . ARG A 1 93 ? -17.912 -7.270 20.477 1.00 91.94 93 ARG A N 1
ATOM 747 C CA . ARG A 1 93 ? -18.609 -7.905 19.354 1.00 91.94 93 ARG A CA 1
ATOM 748 C C . ARG A 1 93 ? -18.665 -9.423 19.516 1.00 91.94 93 ARG A C 1
ATOM 750 O O . ARG A 1 93 ? -19.705 -10.019 19.268 1.00 91.94 93 ARG A O 1
ATOM 757 N N . LYS A 1 94 ? -17.570 -10.050 19.955 1.00 92.19 94 LYS A N 1
ATOM 758 C CA . LYS A 1 94 ? -17.530 -11.490 20.228 1.00 92.19 94 LYS A CA 1
ATOM 759 C C . LYS A 1 94 ? -18.494 -11.879 21.353 1.00 92.19 94 LYS A C 1
ATOM 761 O O . LYS A 1 94 ? -19.222 -12.846 21.181 1.00 92.19 94 LYS A O 1
ATOM 766 N N . GLU A 1 95 ? -18.513 -11.148 22.468 1.00 91.38 95 GLU A N 1
ATOM 767 C CA . GLU A 1 95 ? -19.428 -11.402 23.595 1.00 91.38 95 GLU A CA 1
ATOM 768 C C . GLU A 1 95 ? -20.905 -11.306 23.162 1.00 91.38 95 GLU A C 1
ATOM 770 O O . GLU A 1 95 ? -21.688 -12.203 23.463 1.00 91.38 95 GLU A O 1
ATOM 775 N N . VAL A 1 96 ? -21.267 -10.271 22.395 1.00 91.62 96 VAL A N 1
ATOM 776 C CA . VAL A 1 96 ? -22.639 -10.042 21.900 1.00 91.62 96 VAL A CA 1
ATOM 777 C C . VAL A 1 96 ? -23.080 -11.123 20.912 1.00 91.62 96 VAL A C 1
ATOM 779 O O . VAL A 1 96 ? -24.160 -11.692 21.059 1.00 91.62 96 VAL A O 1
ATOM 782 N N . VAL A 1 97 ? -22.225 -11.459 19.943 1.00 91.94 97 VAL A N 1
ATOM 783 C CA . VAL A 1 97 ? -22.525 -12.494 18.941 1.00 91.94 97 VAL A CA 1
ATOM 784 C C . VAL A 1 97 ? -22.610 -13.882 19.585 1.00 91.94 97 VAL A C 1
ATOM 786 O O . VAL A 1 97 ? -23.460 -14.679 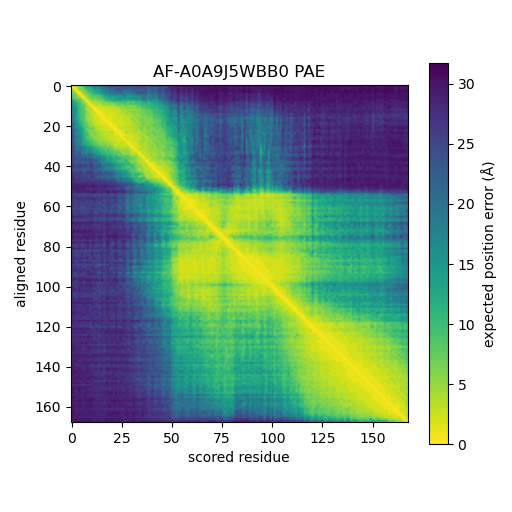19.202 1.00 91.94 97 VAL A O 1
ATOM 789 N N . LEU A 1 98 ? -21.780 -14.176 20.595 1.00 91.31 98 LEU A N 1
ATOM 790 C CA . LEU A 1 98 ? -21.878 -15.426 21.362 1.00 91.31 98 LEU A CA 1
ATOM 791 C C . LEU A 1 98 ? -23.185 -15.526 22.157 1.00 91.31 98 LEU A C 1
ATOM 793 O O . LEU A 1 98 ? -23.702 -16.625 22.328 1.00 91.31 98 LEU A O 1
ATOM 797 N N . ALA A 1 99 ? -23.735 -14.396 22.605 1.00 89.88 99 ALA A N 1
ATOM 798 C CA . ALA A 1 99 ? -25.052 -14.332 23.236 1.00 89.88 99 ALA A CA 1
ATOM 799 C C . ALA A 1 99 ? -26.218 -14.432 22.227 1.00 89.88 99 ALA A C 1
ATOM 801 O O . ALA A 1 99 ? -27.377 -14.322 22.627 1.00 89.88 99 ALA A O 1
ATOM 802 N N . GLY A 1 100 ? -25.930 -14.621 20.933 1.00 89.44 100 GLY A N 1
ATOM 803 C CA . GLY A 1 100 ? -26.930 -14.751 19.870 1.00 89.44 100 GLY A CA 1
ATOM 804 C C . GLY A 1 100 ? -27.592 -13.435 19.457 1.00 89.44 100 GLY A C 1
ATOM 805 O O . GLY A 1 100 ? -28.605 -13.462 18.765 1.00 89.44 100 GLY A O 1
ATOM 806 N N . GLN A 1 101 ? -27.051 -12.291 19.883 1.00 89.25 101 GLN A N 1
ATOM 807 C CA . GLN A 1 101 ? -27.564 -10.969 19.527 1.00 89.25 101 GLN A CA 1
ATOM 808 C C . GLN A 1 101 ? -26.870 -10.434 18.270 1.00 89.25 101 GLN A C 1
ATOM 810 O O . GLN A 1 101 ? -25.701 -10.734 18.012 1.00 89.25 101 GLN A O 1
ATOM 815 N N . ASP A 1 102 ? -27.589 -9.620 17.498 1.00 89.94 102 ASP A N 1
ATOM 816 C CA . ASP A 1 102 ? -27.054 -9.011 16.280 1.00 89.94 102 ASP A CA 1
ATOM 817 C C . ASP A 1 102 ? -26.169 -7.787 16.583 1.00 89.94 102 ASP A C 1
ATOM 819 O O . ASP A 1 102 ? -26.334 -7.100 17.596 1.00 89.94 102 ASP A O 1
ATOM 823 N N . TRP A 1 103 ? -25.205 -7.512 15.702 1.00 89.69 103 TRP A N 1
ATOM 824 C CA . TRP A 1 103 ? -24.231 -6.430 15.853 1.00 89.69 103 TRP A CA 1
ATOM 825 C C . TRP A 1 103 ? -24.417 -5.350 14.767 1.00 89.69 103 TRP A C 1
ATOM 827 O O . TRP A 1 103 ? -23.836 -5.471 13.685 1.00 89.69 103 TRP A O 1
ATOM 837 N N . PRO A 1 104 ? -25.155 -4.256 15.052 1.00 89.00 104 PRO A N 1
ATOM 838 C CA . PRO A 1 104 ? -25.553 -3.274 14.035 1.00 89.00 104 PRO A CA 1
ATOM 839 C C . PRO A 1 104 ? -24.515 -2.172 13.754 1.00 89.00 104 PRO A C 1
ATOM 841 O O . PRO A 1 104 ? -24.684 -1.389 12.825 1.00 89.00 104 PRO A O 1
ATOM 844 N N . TYR A 1 105 ? -23.445 -2.066 14.549 1.00 88.75 105 TYR A N 1
ATOM 845 C CA . TYR A 1 105 ? -22.520 -0.920 14.510 1.00 88.75 105 TYR A CA 1
ATOM 846 C C . TYR A 1 105 ? -21.436 -0.997 13.420 1.00 88.75 105 TYR A C 1
ATOM 848 O O . TYR A 1 105 ? -20.646 -0.063 13.269 1.00 88.75 105 TYR A O 1
ATOM 856 N N . ASP A 1 106 ? -21.334 -2.112 12.689 1.00 86.69 106 ASP A N 1
ATOM 857 C CA . ASP A 1 106 ? -20.266 -2.325 11.707 1.00 86.69 106 ASP A CA 1
ATOM 858 C C . ASP A 1 106 ? -20.807 -2.206 10.279 1.00 86.69 106 ASP A C 1
ATOM 860 O O . ASP A 1 106 ? -21.795 -2.862 9.952 1.00 86.69 106 ASP A O 1
ATOM 864 N N . PRO A 1 107 ? -20.145 -1.435 9.394 1.00 86.75 107 PRO A N 1
ATOM 865 C CA . PRO A 1 107 ? -20.511 -1.400 7.990 1.00 86.75 107 PRO A CA 1
ATOM 866 C C . PRO A 1 107 ? -20.266 -2.766 7.343 1.00 86.75 107 PRO A C 1
ATOM 868 O O . PRO A 1 107 ? -19.374 -3.525 7.743 1.00 86.75 107 PRO A O 1
ATOM 871 N N . ALA A 1 108 ? -21.038 -3.056 6.296 1.00 87.69 108 ALA A N 1
ATOM 872 C CA . ALA A 1 108 ? -20.887 -4.281 5.527 1.00 87.69 108 ALA A CA 1
ATOM 873 C C . ALA A 1 108 ? -19.463 -4.415 4.962 1.00 87.69 108 ALA A C 1
ATOM 875 O O . ALA A 1 108 ? -18.824 -3.443 4.543 1.00 87.69 108 ALA A O 1
ATOM 876 N N . ARG A 1 109 ? -18.954 -5.651 4.942 1.00 87.88 109 ARG A N 1
ATOM 877 C CA . ARG A 1 109 ? -17.622 -5.941 4.410 1.00 87.88 109 ARG A CA 1
ATOM 878 C C . ARG A 1 109 ? -17.594 -5.634 2.913 1.00 87.88 109 ARG A C 1
ATOM 880 O O . ARG A 1 109 ? -18.402 -6.160 2.155 1.00 87.88 109 ARG A O 1
ATOM 887 N N . LYS A 1 110 ? -16.621 -4.828 2.484 1.00 90.50 110 LYS A N 1
ATOM 888 C CA . LYS A 1 110 ? -16.383 -4.557 1.062 1.00 90.50 110 LYS A CA 1
ATOM 889 C C . LYS A 1 110 ? -15.944 -5.826 0.326 1.00 90.50 110 LYS A C 1
ATOM 891 O O . LYS A 1 110 ? -15.226 -6.661 0.881 1.00 90.50 110 LYS A O 1
ATOM 896 N N . GLU A 1 111 ? -16.325 -5.922 -0.941 1.00 92.12 111 GLU A N 1
ATOM 897 C CA . GLU A 1 111 ? -15.880 -6.980 -1.844 1.00 92.12 111 GLU A CA 1
ATOM 898 C C . GLU A 1 111 ? -14.349 -7.043 -1.956 1.00 92.12 111 GLU A C 1
ATOM 900 O O . GLU A 1 111 ? -13.645 -6.025 -1.982 1.00 92.12 111 GLU A O 1
ATOM 905 N N . MET A 1 112 ? -13.820 -8.266 -2.026 1.00 92.44 112 MET A N 1
ATOM 906 C CA . MET A 1 112 ? -12.386 -8.504 -2.170 1.00 92.44 112 MET A CA 1
ATOM 907 C C . MET A 1 112 ? -11.928 -8.217 -3.604 1.00 92.44 112 MET A C 1
ATOM 909 O O . MET A 1 112 ? -12.588 -8.583 -4.574 1.00 92.44 112 MET A O 1
ATOM 913 N N . ARG A 1 113 ? -10.747 -7.606 -3.760 1.00 91.69 113 ARG A N 1
ATOM 914 C CA . ARG A 1 113 ? -10.148 -7.378 -5.081 1.00 91.69 113 ARG A CA 1
ATOM 915 C C . ARG A 1 113 ? -9.547 -8.678 -5.619 1.00 91.69 113 ARG A C 1
ATOM 917 O O . ARG A 1 113 ? -8.559 -9.163 -5.083 1.00 91.69 113 ARG A O 1
ATOM 924 N N . THR A 1 114 ? -10.066 -9.162 -6.742 1.00 92.44 114 THR A N 1
ATOM 925 C CA . THR A 1 114 ? -9.600 -10.393 -7.415 1.00 92.44 114 THR A CA 1
ATOM 926 C C . THR A 1 114 ? -8.572 -10.156 -8.531 1.00 92.44 114 THR A C 1
ATOM 928 O O . THR A 1 114 ? -8.021 -11.101 -9.088 1.00 92.44 114 THR A O 1
ATOM 931 N N . LYS A 1 115 ? -8.277 -8.895 -8.877 1.00 89.50 115 LYS A N 1
ATOM 932 C CA . LYS A 1 115 ? -7.387 -8.549 -10.001 1.00 89.50 115 LYS A CA 1
ATOM 933 C C . LYS A 1 115 ? -5.910 -8.803 -9.676 1.00 89.50 115 LYS A C 1
ATOM 935 O O . LYS A 1 115 ? -5.367 -8.145 -8.785 1.00 89.50 115 LYS A O 1
ATOM 940 N N . GLN A 1 116 ? -5.247 -9.640 -10.475 1.00 89.12 116 GLN A N 1
ATOM 941 C CA . GLN A 1 116 ? -3.795 -9.851 -10.439 1.00 89.12 116 GLN A CA 1
ATOM 942 C C . GLN A 1 116 ? -3.054 -8.832 -11.325 1.00 89.12 116 GLN A C 1
ATOM 944 O O . GLN A 1 116 ? -3.573 -8.380 -12.341 1.00 89.12 116 GLN A O 1
ATOM 949 N N . LYS A 1 117 ? -1.837 -8.437 -10.928 1.00 88.88 117 LYS A N 1
ATOM 950 C CA . LYS A 1 117 ? -1.028 -7.408 -11.619 1.00 88.88 117 LYS A CA 1
ATOM 951 C C . LYS A 1 117 ? -0.331 -7.927 -12.887 1.00 88.88 117 LYS A C 1
ATOM 953 O O . LYS A 1 117 ? -0.098 -7.144 -13.803 1.00 88.88 117 LYS A O 1
ATOM 958 N N . GLY A 1 118 ? 0.008 -9.217 -12.917 1.00 93.06 118 GLY A N 1
ATOM 959 C CA . GLY A 1 118 ? 0.879 -9.822 -13.931 1.00 93.06 118 GLY A CA 1
ATOM 960 C C . GLY A 1 118 ? 2.344 -9.368 -13.824 1.00 93.06 118 GLY A C 1
ATOM 961 O O . GLY A 1 118 ? 2.659 -8.343 -13.207 1.00 93.06 118 GLY A O 1
ATOM 962 N N . HIS A 1 119 ? 3.263 -10.130 -14.422 1.00 93.88 119 HIS A N 1
ATOM 963 C CA . HIS A 1 119 ? 4.670 -9.737 -14.500 1.00 93.88 119 HIS A CA 1
ATOM 964 C C . HIS A 1 119 ? 4.888 -8.697 -15.605 1.00 93.88 119 HIS A C 1
ATOM 966 O O . HIS A 1 119 ? 4.340 -8.778 -16.704 1.00 93.88 119 HIS A O 1
ATOM 972 N N . LYS A 1 120 ? 5.750 -7.709 -15.328 1.00 94.69 120 LYS A N 1
ATOM 973 C CA . LYS A 1 120 ? 6.111 -6.663 -16.302 1.00 94.69 120 LYS A CA 1
ATOM 974 C C . LYS A 1 120 ? 6.744 -7.258 -17.565 1.00 94.69 120 LYS A C 1
ATOM 976 O O . LYS A 1 120 ? 6.507 -6.740 -18.652 1.00 94.69 120 LYS A O 1
ATOM 981 N N . CYS A 1 121 ? 7.563 -8.301 -17.407 1.00 94.38 121 CYS A N 1
ATOM 982 C CA . CYS A 1 121 ? 8.269 -8.943 -18.514 1.00 94.38 121 CYS A CA 1
ATOM 983 C C . CYS A 1 121 ? 7.283 -9.533 -19.526 1.00 94.38 121 CYS A C 1
ATOM 985 O O . CYS A 1 121 ? 7.359 -9.201 -20.705 1.00 94.38 121 CYS A O 1
ATOM 987 N N . ASP A 1 122 ? 6.312 -10.310 -19.046 1.00 90.94 122 ASP A N 1
ATOM 988 C CA . ASP A 1 122 ? 5.343 -11.009 -19.892 1.00 90.94 122 ASP A CA 1
ATOM 989 C C . ASP A 1 122 ? 4.505 -10.027 -20.706 1.00 90.94 122 ASP A C 1
ATOM 991 O O . ASP A 1 122 ? 4.364 -10.199 -21.916 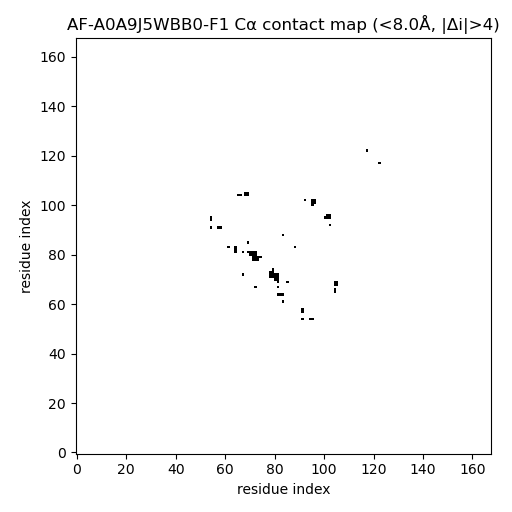1.00 90.94 122 ASP A O 1
ATOM 995 N N . ARG A 1 123 ? 4.073 -8.929 -20.072 1.00 89.94 123 ARG A N 1
ATOM 996 C CA . ARG A 1 123 ? 3.341 -7.840 -20.733 1.00 89.94 123 ARG A CA 1
ATOM 997 C C . ARG A 1 123 ? 4.119 -7.225 -21.899 1.00 89.94 123 ARG A C 1
ATOM 999 O O . ARG A 1 123 ? 3.551 -6.982 -22.952 1.00 89.94 123 ARG A O 1
ATOM 1006 N N . ILE A 1 124 ? 5.417 -6.989 -21.715 1.00 95.25 124 ILE A N 1
ATOM 1007 C CA . ILE A 1 124 ? 6.280 -6.324 -22.709 1.00 95.25 124 ILE A CA 1
ATOM 1008 C C . ILE A 1 124 ? 6.848 -7.333 -23.727 1.00 95.25 124 ILE A C 1
ATOM 1010 O O . ILE A 1 124 ? 7.384 -6.961 -24.770 1.00 95.25 124 ILE A O 1
ATOM 1014 N N . SER A 1 125 ? 6.759 -8.634 -23.446 1.00 94.62 125 SER A N 1
ATOM 1015 C CA . SER A 1 125 ? 7.380 -9.667 -24.275 1.00 94.62 125 SER A CA 1
ATOM 1016 C C . SER A 1 125 ? 6.814 -9.696 -25.700 1.00 94.62 125 SER A C 1
ATOM 1018 O O . SER A 1 125 ? 7.574 -9.862 -26.651 1.00 94.62 125 SER A O 1
ATOM 1020 N N . ALA A 1 126 ? 5.502 -9.498 -25.865 1.00 91.88 126 ALA A N 1
ATOM 1021 C CA . ALA A 1 126 ? 4.854 -9.446 -27.174 1.00 91.88 126 ALA A CA 1
ATOM 1022 C C . ALA A 1 126 ? 5.335 -8.237 -27.993 1.00 91.88 126 ALA A C 1
ATOM 1024 O O . ALA A 1 126 ? 5.755 -8.397 -29.138 1.00 91.88 126 ALA A O 1
ATOM 1025 N N . GLU A 1 127 ? 5.384 -7.058 -27.366 1.00 94.94 127 GLU A N 1
ATOM 1026 C CA . GLU A 1 127 ? 5.879 -5.817 -27.977 1.00 94.94 127 GLU A CA 1
ATOM 1027 C C . GLU A 1 127 ? 7.338 -5.957 -28.433 1.00 94.94 127 GLU A C 1
ATOM 1029 O O . GLU A 1 127 ? 7.702 -5.562 -29.540 1.00 94.94 127 GLU A O 1
ATOM 1034 N N . LYS A 1 128 ? 8.186 -6.579 -27.603 1.00 97.00 128 LYS A N 1
ATOM 1035 C CA . LYS A 1 128 ? 9.590 -6.834 -27.951 1.00 97.00 128 LYS A CA 1
ATOM 1036 C C . LYS A 1 128 ? 9.729 -7.762 -29.154 1.00 97.00 128 LYS A C 1
ATOM 1038 O O . LYS A 1 128 ? 10.538 -7.467 -30.025 1.00 97.00 128 LYS A O 1
ATOM 1043 N N . ARG A 1 129 ? 8.949 -8.848 -29.224 1.00 96.31 129 ARG A N 1
ATOM 1044 C CA . ARG A 1 129 ? 8.986 -9.784 -30.364 1.00 96.31 129 ARG A CA 1
ATOM 1045 C C . ARG A 1 129 ? 8.562 -9.103 -31.669 1.00 96.31 129 ARG A C 1
ATOM 1047 O O . ARG A 1 129 ? 9.237 -9.288 -32.678 1.00 96.31 129 ARG A O 1
ATOM 1054 N N . ALA A 1 130 ? 7.515 -8.275 -31.636 1.00 95.75 130 ALA A N 1
ATOM 1055 C CA . ALA A 1 130 ? 7.075 -7.497 -32.797 1.00 95.75 130 ALA A CA 1
ATOM 1056 C C . ALA A 1 130 ? 8.164 -6.520 -33.271 1.00 95.75 130 ALA A C 1
ATOM 1058 O O . ALA A 1 130 ? 8.548 -6.532 -34.440 1.00 95.75 130 ALA A O 1
ATOM 1059 N N . LYS A 1 131 ? 8.759 -5.761 -32.342 1.00 97.06 131 LYS A N 1
ATOM 1060 C CA . LYS A 1 131 ? 9.857 -4.836 -32.653 1.00 97.06 131 LYS A CA 1
ATOM 1061 C C . LYS A 1 131 ? 11.078 -5.548 -33.239 1.00 97.06 131 LYS A C 1
ATOM 1063 O O . LYS A 1 131 ? 11.736 -5.013 -34.128 1.00 97.06 131 LYS A O 1
ATOM 1068 N N . THR A 1 132 ? 11.399 -6.747 -32.754 1.00 97.06 132 THR A N 1
ATOM 1069 C CA . THR A 1 132 ? 12.474 -7.559 -33.332 1.00 97.06 132 THR A CA 1
ATOM 1070 C C . THR A 1 132 ? 12.182 -7.905 -34.793 1.00 97.06 132 THR A C 1
ATOM 1072 O O . THR A 1 132 ? 13.070 -7.736 -35.622 1.00 97.06 132 THR A O 1
ATOM 1075 N N . ALA A 1 133 ? 10.954 -8.310 -35.134 1.00 96.94 133 ALA A N 1
ATOM 1076 C CA . ALA A 1 133 ? 10.581 -8.617 -36.517 1.00 96.94 133 ALA A CA 1
ATOM 1077 C C . ALA A 1 133 ? 10.682 -7.387 -37.441 1.00 96.94 133 ALA A C 1
ATOM 1079 O O . ALA A 1 133 ? 11.258 -7.479 -38.525 1.00 96.94 133 ALA A O 1
ATOM 1080 N N . GLU A 1 134 ? 10.214 -6.220 -36.990 1.00 97.19 134 GLU A N 1
ATOM 1081 C CA . GLU A 1 134 ? 10.346 -4.959 -37.736 1.00 97.19 134 GLU A CA 1
ATOM 1082 C C . GLU A 1 134 ? 11.815 -4.581 -37.988 1.00 97.19 134 GLU A C 1
ATOM 1084 O O . GLU A 1 134 ? 12.187 -4.169 -39.088 1.00 97.19 134 GLU A O 1
ATOM 1089 N N . LEU A 1 135 ? 12.679 -4.741 -36.980 1.00 97.25 135 LEU A N 1
ATOM 1090 C CA . LEU A 1 135 ? 14.113 -4.474 -37.118 1.00 97.25 135 LEU A CA 1
ATOM 1091 C C . LEU A 1 135 ? 14.796 -5.462 -38.068 1.00 97.25 135 LEU A C 1
ATOM 1093 O O . LEU A 1 135 ? 15.708 -5.069 -38.796 1.00 97.25 135 LEU A O 1
ATOM 1097 N N . MET A 1 136 ? 14.352 -6.721 -38.092 1.00 96.31 136 MET A N 1
ATOM 1098 C CA . MET A 1 136 ? 14.864 -7.717 -39.033 1.00 96.31 136 MET A CA 1
ATOM 1099 C C . MET A 1 136 ? 14.513 -7.367 -40.481 1.00 96.31 136 MET A C 1
ATOM 1101 O O . MET A 1 136 ? 15.363 -7.517 -41.353 1.00 96.31 136 MET A O 1
ATOM 1105 N N . GLN A 1 137 ? 13.316 -6.834 -40.736 1.00 96.38 137 GLN A N 1
ATOM 1106 C CA . GLN A 1 137 ? 12.930 -6.359 -42.071 1.00 96.38 137 GLN A CA 1
ATOM 1107 C C . GLN A 1 137 ? 13.765 -5.155 -42.528 1.00 96.38 137 GLN A C 1
ATOM 1109 O O . GLN A 1 137 ? 14.150 -5.087 -43.690 1.00 96.38 137 GLN A O 1
ATOM 1114 N N . LYS A 1 138 ? 14.108 -4.237 -41.613 1.00 97.25 138 LYS A N 1
ATOM 1115 C CA . LYS A 1 138 ? 14.950 -3.054 -41.894 1.00 97.25 138 LYS A CA 1
ATOM 1116 C C . LYS A 1 138 ? 16.449 -3.360 -41.985 1.00 97.25 138 LYS A C 1
ATOM 1118 O O . LYS A 1 138 ? 17.251 -2.491 -42.321 1.00 97.25 138 LYS A O 1
ATOM 1123 N N . MET A 1 139 ? 16.859 -4.586 -41.670 1.00 96.81 139 MET A N 1
ATOM 1124 C CA . MET A 1 139 ? 18.267 -4.979 -41.624 1.00 96.81 139 MET A CA 1
ATOM 1125 C C . MET A 1 139 ? 19.020 -4.778 -42.952 1.00 96.81 139 MET A C 1
ATOM 1127 O O . MET A 1 139 ? 20.132 -4.248 -42.905 1.00 96.81 139 MET A O 1
ATOM 1131 N N . PRO A 1 140 ? 18.470 -5.136 -44.130 1.00 97.19 140 PRO A N 1
ATOM 1132 C CA . PRO A 1 140 ? 19.184 -4.984 -45.398 1.00 97.19 140 PRO A CA 1
ATOM 1133 C C . PRO A 1 140 ? 19.485 -3.521 -45.738 1.00 97.19 140 PRO A C 1
ATOM 1135 O O . PRO A 1 140 ? 20.590 -3.211 -46.187 1.00 97.19 140 PRO A O 1
ATOM 1138 N N . GLU A 1 141 ? 18.530 -2.631 -45.464 1.00 97.06 141 GLU A N 1
ATOM 1139 C CA . GLU A 1 141 ? 18.669 -1.183 -45.643 1.00 97.06 141 GLU A CA 1
ATOM 1140 C C . GLU A 1 141 ? 19.758 -0.629 -44.716 1.00 97.06 141 GLU A C 1
ATOM 1142 O O . GLU A 1 141 ? 20.731 -0.039 -45.182 1.00 97.06 141 GLU A O 1
ATOM 1147 N N . MET A 1 142 ? 19.702 -0.963 -43.421 1.00 96.19 142 MET A N 1
ATOM 1148 C CA . MET A 1 142 ? 20.727 -0.548 -42.453 1.00 96.19 142 MET A CA 1
ATOM 1149 C C . MET A 1 142 ? 22.142 -1.023 -42.832 1.00 96.19 142 MET A C 1
ATOM 1151 O O . MET A 1 142 ? 23.128 -0.313 -42.603 1.00 96.19 142 MET A O 1
ATOM 1155 N N . LEU A 1 143 ? 22.271 -2.218 -43.420 1.00 97.00 143 LEU A N 1
ATOM 1156 C CA . LEU A 1 143 ? 23.549 -2.739 -43.913 1.00 97.00 143 LEU A CA 1
ATOM 1157 C C . LEU A 1 143 ? 24.034 -2.013 -45.173 1.00 97.00 143 LEU A C 1
ATOM 1159 O O . LEU A 1 143 ? 25.243 -1.828 -45.342 1.00 97.00 143 LEU A O 1
ATOM 1163 N N . ALA A 1 144 ? 23.132 -1.622 -46.075 1.00 97.12 144 ALA A N 1
ATOM 1164 C CA . ALA A 1 144 ? 23.473 -0.805 -47.238 1.00 97.12 144 ALA A CA 1
ATOM 1165 C C . ALA A 1 144 ? 23.974 0.5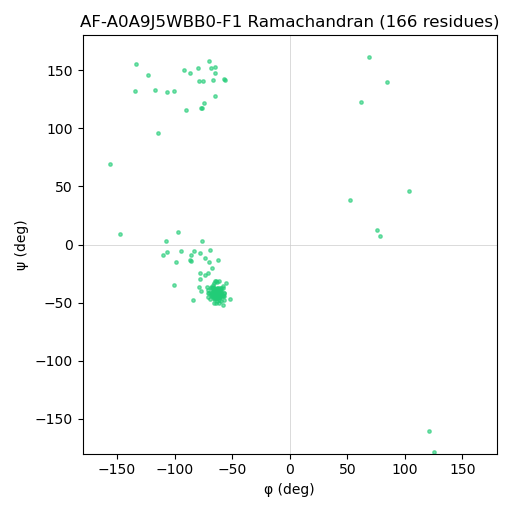80 -46.797 1.00 97.12 144 ALA A C 1
ATOM 1167 O O . ALA A 1 144 ? 25.062 0.995 -47.204 1.00 97.12 144 ALA A O 1
ATOM 1168 N N . ASP A 1 145 ? 23.271 1.220 -45.863 1.00 97.44 145 ASP A N 1
ATOM 1169 C CA . ASP A 1 145 ? 23.652 2.517 -45.298 1.00 97.44 145 ASP A CA 1
ATOM 1170 C C . ASP A 1 145 ? 24.994 2.469 -44.569 1.00 97.44 145 ASP A C 1
ATOM 1172 O O . ASP A 1 145 ? 25.810 3.389 -44.658 1.00 97.44 145 ASP A O 1
ATOM 1176 N N . TYR A 1 146 ? 25.261 1.395 -43.822 1.00 97.25 146 TYR A N 1
ATOM 1177 C CA . TYR A 1 146 ? 26.556 1.212 -43.169 1.00 97.25 146 TYR A CA 1
ATOM 1178 C C . TYR A 1 146 ? 27.694 1.072 -44.187 1.00 97.25 146 TYR A C 1
ATOM 1180 O O . TYR A 1 146 ? 28.733 1.722 -44.043 1.00 97.25 146 TYR A O 1
ATOM 1188 N N . ARG A 1 147 ? 27.492 0.263 -45.235 1.00 97.25 147 ARG A N 1
ATOM 1189 C CA . ARG A 1 147 ? 28.477 0.084 -46.311 1.00 97.25 147 ARG A CA 1
ATOM 1190 C C . ARG A 1 147 ? 28.753 1.396 -47.040 1.00 97.25 147 ARG A C 1
ATOM 1192 O O . ARG A 1 147 ? 29.922 1.743 -47.203 1.00 97.25 147 ARG A O 1
ATOM 1199 N N . LYS A 1 148 ? 27.706 2.152 -47.378 1.00 97.75 148 LYS A N 1
ATOM 1200 C CA . LYS A 1 148 ? 27.813 3.476 -48.002 1.00 97.75 148 LYS A CA 1
ATOM 1201 C C . LYS A 1 148 ? 28.621 4.444 -47.136 1.00 97.75 148 LYS A C 1
ATOM 1203 O O . LYS A 1 148 ? 29.636 4.957 -47.594 1.00 97.75 148 LYS A O 1
ATOM 1208 N N . ARG A 1 149 ? 28.272 4.590 -45.851 1.00 97.31 149 ARG A N 1
ATOM 1209 C CA . ARG A 1 149 ? 29.006 5.466 -44.915 1.00 97.31 149 ARG A CA 1
ATOM 1210 C C . ARG A 1 149 ? 30.476 5.081 -44.760 1.00 97.31 149 ARG A C 1
ATOM 1212 O O . ARG A 1 149 ? 31.333 5.952 -44.629 1.00 97.31 149 ARG A O 1
ATOM 1219 N N . LYS A 1 150 ? 30.789 3.782 -44.728 1.00 97.00 150 LYS A N 1
ATOM 1220 C CA . LYS A 1 150 ? 32.178 3.307 -44.641 1.00 97.00 150 LYS A CA 1
ATOM 1221 C C . LYS A 1 150 ? 32.959 3.658 -45.908 1.00 97.00 150 LYS A C 1
ATOM 1223 O O . LYS A 1 150 ? 34.117 4.054 -45.809 1.00 97.00 150 LYS A O 1
ATOM 1228 N N . TRP A 1 151 ? 32.323 3.523 -47.067 1.00 96.69 151 TRP A N 1
ATOM 1229 C CA . TRP A 1 151 ? 32.933 3.832 -48.352 1.00 96.69 151 TRP A CA 1
ATOM 1230 C C . TRP A 1 151 ? 33.172 5.336 -48.528 1.00 96.69 151 TRP A C 1
ATOM 1232 O O . TRP A 1 151 ? 34.294 5.732 -48.814 1.00 96.69 151 TRP A O 1
ATOM 1242 N N . GLU A 1 152 ? 32.184 6.179 -48.223 1.00 96.06 152 GLU A N 1
ATOM 1243 C CA . GLU A 1 152 ? 32.320 7.645 -48.250 1.00 96.06 152 GLU A CA 1
ATOM 1244 C C . GLU A 1 152 ? 33.450 8.140 -47.337 1.00 96.06 152 GLU A C 1
ATOM 1246 O O . GLU A 1 152 ? 34.241 8.996 -47.725 1.00 96.06 152 GLU A O 1
ATOM 1251 N N . ARG A 1 153 ? 33.579 7.565 -46.132 1.00 96.44 153 ARG A N 1
ATOM 1252 C CA . ARG A 1 153 ? 34.693 7.881 -45.222 1.00 96.44 153 ARG A CA 1
ATOM 1253 C C . ARG A 1 153 ? 36.050 7.506 -45.806 1.00 96.44 153 ARG A C 1
ATOM 1255 O O . ARG A 1 153 ? 37.006 8.242 -45.593 1.00 96.44 153 ARG A O 1
ATOM 1262 N N . LYS A 1 154 ? 36.136 6.368 -46.500 1.00 96.12 154 LYS A N 1
ATOM 1263 C CA . LYS A 1 154 ? 37.371 5.927 -47.154 1.00 96.12 154 LYS A CA 1
ATOM 1264 C C . LYS A 1 154 ? 37.748 6.885 -48.287 1.00 96.12 154 LYS A C 1
ATOM 1266 O O . LYS A 1 154 ? 38.868 7.376 -48.281 1.00 96.12 154 LYS A O 1
ATOM 1271 N N . MET A 1 155 ? 36.805 7.198 -49.176 1.00 93.75 155 MET A N 1
ATOM 1272 C CA . MET A 1 155 ? 37.027 8.134 -50.285 1.00 93.75 155 MET A CA 1
ATOM 1273 C C . MET A 1 155 ? 37.484 9.502 -49.778 1.00 93.75 155 MET A C 1
ATOM 1275 O O . MET A 1 155 ? 38.507 10.011 -50.218 1.00 93.75 155 MET A O 1
ATOM 1279 N N . LYS A 1 156 ? 36.798 10.046 -48.767 1.00 96.38 156 LYS A N 1
ATOM 1280 C CA . LYS A 1 156 ? 37.182 11.321 -48.157 1.00 96.38 156 LYS A CA 1
ATOM 1281 C C . LYS A 1 156 ? 38.591 11.285 -47.553 1.00 96.38 156 LYS A C 1
ATOM 1283 O O . LYS A 1 156 ? 39.337 12.243 -47.696 1.00 96.38 156 LYS A O 1
ATOM 1288 N N . ALA A 1 157 ? 38.965 10.192 -46.887 1.00 94.00 157 ALA A N 1
ATOM 1289 C CA . ALA A 1 157 ? 40.304 10.049 -46.318 1.00 94.00 157 ALA A CA 1
ATOM 1290 C C . ALA A 1 157 ? 41.397 9.970 -47.400 1.00 94.00 157 ALA A C 1
ATOM 1292 O O . ALA A 1 157 ? 42.475 10.527 -47.213 1.00 94.00 157 ALA A O 1
ATOM 1293 N N . GLU A 1 158 ? 41.122 9.305 -48.525 1.00 92.94 158 GLU A N 1
ATOM 1294 C CA . GLU A 1 158 ? 42.028 9.244 -49.679 1.00 92.94 158 GLU A CA 1
ATOM 1295 C C . GLU A 1 158 ? 42.155 10.611 -50.371 1.00 92.94 158 GLU A C 1
ATOM 1297 O O . GLU A 1 158 ? 43.267 11.033 -50.677 1.00 92.94 158 GLU A O 1
ATOM 1302 N N . GLU A 1 159 ? 41.052 11.347 -50.539 1.00 92.56 159 GLU A N 1
ATOM 1303 C CA . GLU A 1 159 ? 41.053 12.727 -51.047 1.00 92.56 159 GLU A CA 1
ATOM 1304 C C . GLU A 1 159 ? 41.825 13.682 -50.127 1.00 92.56 159 GLU A C 1
ATOM 1306 O O . GLU A 1 159 ? 42.641 14.478 -50.592 1.00 92.56 159 GLU A O 1
ATOM 1311 N N . ASP A 1 160 ? 41.604 13.592 -48.812 1.00 92.06 160 ASP A N 1
ATOM 1312 C CA . ASP A 1 160 ? 42.314 14.397 -47.820 1.00 92.06 160 ASP A CA 1
ATOM 1313 C C . ASP A 1 160 ? 43.822 14.071 -47.817 1.00 92.06 160 ASP A C 1
ATOM 1315 O O . ASP A 1 160 ? 44.643 14.986 -47.707 1.00 92.06 160 ASP A O 1
ATOM 1319 N N . ALA A 1 161 ? 44.201 12.798 -47.993 1.00 91.62 161 ALA A N 1
ATOM 1320 C CA . ALA A 1 161 ? 45.595 12.373 -48.131 1.00 91.62 161 ALA A CA 1
ATOM 1321 C C . ALA A 1 161 ? 46.232 12.876 -49.438 1.00 91.62 161 ALA A C 1
ATOM 1323 O O . ALA A 1 161 ? 47.341 13.405 -49.400 1.00 91.62 161 ALA A O 1
ATOM 1324 N N . ALA A 1 162 ? 45.522 12.785 -50.568 1.00 89.69 162 ALA A N 1
ATOM 1325 C CA . ALA A 1 162 ? 45.983 13.288 -51.862 1.00 89.69 162 ALA A CA 1
ATOM 1326 C C . ALA A 1 162 ? 46.153 14.818 -51.857 1.00 89.69 162 ALA A C 1
ATOM 1328 O O . ALA A 1 162 ? 47.158 15.341 -52.339 1.00 89.69 162 ALA A O 1
ATOM 1329 N N . ARG A 1 163 ? 45.209 15.553 -51.250 1.00 89.00 163 ARG A N 1
ATOM 1330 C CA . ARG A 1 163 ? 45.326 17.007 -51.058 1.00 89.00 163 ARG A CA 1
ATOM 1331 C C . ARG A 1 163 ? 46.541 17.357 -50.204 1.00 89.00 163 ARG A C 1
ATOM 1333 O O . ARG A 1 163 ? 47.224 18.325 -50.514 1.00 89.00 163 ARG A O 1
ATOM 1340 N N . LYS A 1 164 ? 46.814 16.577 -49.153 1.00 88.75 164 LYS A N 1
ATOM 1341 C CA . LYS A 1 164 ? 47.985 16.782 -48.297 1.00 88.75 164 LYS A CA 1
ATOM 1342 C C . LYS A 1 164 ? 49.295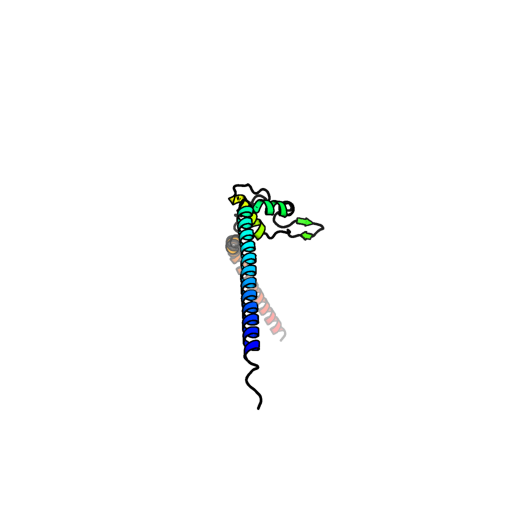 16.534 -49.055 1.00 88.75 164 LYS A C 1
ATOM 1344 O O . LYS A 1 164 ? 50.181 17.369 -48.973 1.00 88.75 164 LYS A O 1
ATOM 1349 N N . SER A 1 165 ? 49.385 15.467 -49.854 1.00 84.81 165 SER A N 1
ATOM 1350 C CA . SER A 1 165 ? 50.582 15.179 -50.665 1.00 84.81 165 SER A CA 1
ATOM 1351 C C . SER A 1 165 ? 50.847 16.179 -51.793 1.00 84.81 165 SER A C 1
ATOM 1353 O O . SER A 1 165 ? 51.955 16.225 -52.300 1.00 84.81 165 SER A O 1
ATOM 1355 N N . LEU A 1 166 ? 49.839 16.944 -52.224 1.00 81.88 166 LEU A N 1
ATOM 1356 C CA . LEU A 1 166 ? 49.999 18.016 -53.217 1.00 81.88 166 LEU A CA 1
ATOM 1357 C C . LEU A 1 166 ? 50.402 19.362 -52.589 1.00 81.88 166 LEU A C 1
ATOM 1359 O O . LEU A 1 166 ? 50.721 20.299 -53.316 1.00 81.88 166 LEU A O 1
ATOM 1363 N N . GLN A 1 167 ? 50.302 19.487 -51.263 1.00 77.31 167 GLN A N 1
ATOM 1364 C CA . GLN A 1 167 ? 50.677 20.685 -50.503 1.00 77.31 167 GLN A CA 1
ATOM 1365 C C . GLN A 1 167 ? 52.073 20.575 -49.868 1.00 77.31 167 GLN A C 1
ATOM 1367 O O . GLN A 1 167 ? 52.602 21.594 -49.425 1.00 77.31 167 GLN A O 1
ATOM 1372 N N . GLU A 1 168 ? 52.632 19.363 -49.810 1.00 60.53 168 GLU A N 1
ATOM 1373 C CA . GLU A 1 168 ? 54.031 19.060 -49.466 1.00 60.53 168 GLU A CA 1
ATOM 1374 C C . GLU A 1 168 ? 54.919 19.131 -50.717 1.00 60.53 168 GLU A C 1
ATOM 1376 O O . GLU A 1 168 ? 56.054 19.645 -50.586 1.00 60.53 168 GLU A O 1
#

Foldseek 3Di:
DDDDDPPPVVVVVVVVVVVVVVVVVVVVVVVVVVVVVVVVVVVVVVCVVCVPQVLVVVCVVCVVLLQCAQAAHDDPNDGDGGPDDNVVVVVSVVSQVVVVHDDDSYDDDDDDDPDDPDDPCVVCVVVVVVVVVVVVVCVVVVVVVVVVVVVVVVVVVVVVVVVVVVVD

Radius of gyration: 49.91 Å; Cα contacts (8 Å, |Δi|>4): 40; chains: 1; bounding box: 82×36×155 Å

Organism: Solanum commersonii (NCBI:txid4109)

Mean predicted aligned error: 15.8 Å

Sequence (168 aa):
MAYEDSYSVDRYIYILILWMQSVSVLYCCIAAAGRMAGKAVKSVAKAVGEYQYPWQEKLVKYKDELSKGVWGYWELGAWKPLGISARHRAHLRKEVVLAGQDWPYDPARKEMRTKQKGHKCDRISAEKRAKTAELMQKMPEMLADYRKRKWERKMKAEEDAARKSLQE

Solvent-accessible surface area (backbone atoms only — not comparable to full-atom values): 10145 Å² total; per-residue (Å²): 134,83,88,89,83,78,66,64,68,56,50,55,51,50,50,52,50,52,49,52,52,51,53,50,52,52,51,52,52,53,57,51,50,53,55,53,50,57,51,52,52,52,52,50,53,48,54,62,66,54,57,78,58,61,56,56,61,52,46,66,76,38,43,71,58,42,69,57,41,88,82,31,43,82,54,95,93,40,83,40,73,57,96,62,55,71,67,59,53,52,51,48,52,49,54,41,46,74,72,73,44,88,79,85,64,62,79,80,82,75,83,81,86,82,82,79,87,76,59,71,63,68,70,47,46,60,59,50,54,52,51,50,54,56,51,60,71,48,41,66,60,55,51,49,53,50,51,50,54,54,48,54,54,49,52,51,50,52,51,54,48,53,55,50,66,74,73,107

pLDDT: mean 83.01, std 14.0, range [40.78, 97.75]